Protein AF-A0A2H3BX04-F1 (afdb_monomer_lite)

InterPro domains:
  IPR000092 Polyprenyl synthetase-like [PF00348] (1-101)
  IPR008949 Isoprenoid synthase domain superfamily [G3DSA:1.10.600.10] (1-103)
  IPR008949 Isoprenoid synthase domain superfamily [SSF48576] (1-100)
  IPR039702 Farnesyl pyrophosphate synthase-like [PTHR11525] (1-102)

Radius of gyration: 17.24 Å; chains: 1; bounding box: 44×23×44 Å

Foldseek 3Di:
DVPDDDQLPPPPCNPVVVVVVVVVLVVQVVCCVVCVPPPCPVVLVVLSVVLVVLLVVLVVLVCVLQPPVDDDPVSDDPVSVVSSVCSVDVRPPPVSVVVVVVD

Secondary structure (DSSP, 8-state):
-TTS--GGGSTTTTTHHHHHHHHHHHHHHHHHHHHTTSTTHHHHHHHHHHHHHHHHHHHHHHHHHS-TT---GGG--HHHHHHHHHHHHHIIIIIHHHHHHH-

Sequence (103 aa):
RQGQLCWYRVPKVGQIAINDSFMLEAEVYQLKKHFHRESYCVDILELFLETTFQMEMKQLIDLITAPEDEVDLSKFSLKKHSLIVIYKTAYHSFYLPVTLTVY

Structure (mmCIF, N/CA/C/O backbone):
data_AF-A0A2H3BX04-F1
#
_entry.id   AF-A0A2H3BX04-F1
#
loop_
_atom_site.group_PDB
_atom_site.id
_atom_site.type_symbol
_atom_site.label_atom_id
_atom_site.label_alt_id
_atom_site.label_comp_id
_atom_site.label_asym_id
_atom_site.label_entity_id
_atom_site.label_seq_id
_atom_site.pdbx_PDB_ins_code
_atom_site.Cartn_x
_atom_site.Cartn_y
_atom_site.Cartn_z
_atom_site.occupancy
_atom_site.B_iso_or_equiv
_atom_site.auth_seq_id
_atom_site.auth_comp_id
_atom_site.auth_asym_id
_atom_site.auth_atom_id
_atom_site.pdbx_PDB_model_num
ATOM 1 N N . ARG A 1 1 ? -4.190 -10.027 -13.308 1.00 79.75 1 ARG A N 1
ATOM 2 C CA . ARG A 1 1 ? -4.045 -10.462 -11.897 1.00 79.75 1 ARG A CA 1
ATOM 3 C C . ARG A 1 1 ? -5.232 -11.365 -11.562 1.00 79.75 1 ARG A C 1
ATOM 5 O O . ARG A 1 1 ? -6.301 -11.094 -12.082 1.00 79.75 1 ARG A O 1
ATOM 12 N N . GLN A 1 2 ? -5.051 -12.445 -10.789 1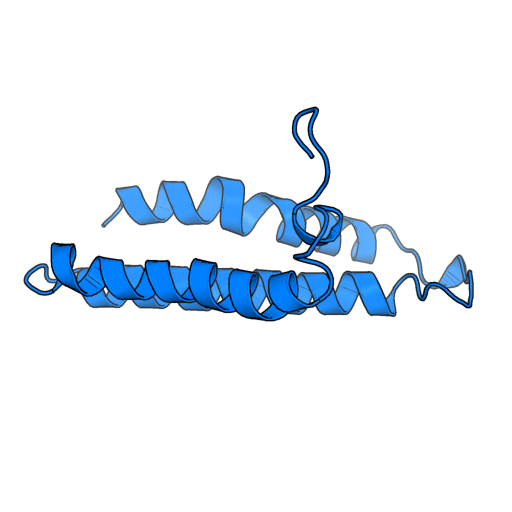.00 84.44 2 GLN A N 1
ATOM 13 C CA . GLN A 1 2 ? -6.137 -13.396 -10.451 1.00 84.44 2 GLN A CA 1
ATOM 14 C C . GLN A 1 2 ? -6.900 -13.950 -11.683 1.00 84.44 2 GLN A C 1
ATOM 16 O O . GLN A 1 2 ? -8.121 -14.016 -11.696 1.00 84.44 2 GLN A O 1
ATOM 21 N N . GLY A 1 3 ? -6.182 -14.299 -12.758 1.00 90.31 3 GLY A N 1
ATOM 22 C CA . GLY A 1 3 ? -6.787 -14.837 -13.989 1.00 90.31 3 GLY A CA 1
ATOM 23 C C . GLY A 1 3 ? -7.431 -13.806 -14.930 1.00 90.31 3 GLY A C 1
ATOM 24 O O . GLY A 1 3 ? -7.834 -14.172 -16.027 1.00 90.31 3 GLY A O 1
ATOM 25 N N . GLN A 1 4 ? -7.484 -12.524 -14.554 1.00 92.00 4 GLN A N 1
ATOM 26 C CA . GLN A 1 4 ? -8.051 -11.443 -15.373 1.00 92.00 4 GLN A CA 1
ATOM 27 C C . GLN A 1 4 ? -6.986 -10.431 -15.824 1.00 92.00 4 GLN A C 1
ATOM 29 O O . GLN A 1 4 ? -5.842 -10.450 -15.349 1.00 92.00 4 GLN A O 1
ATOM 34 N N . LEU A 1 5 ? -7.354 -9.517 -16.730 1.00 91.81 5 LEU A N 1
ATOM 35 C CA . LEU A 1 5 ? -6.521 -8.358 -17.066 1.00 91.81 5 LEU A CA 1
ATOM 36 C C . LEU A 1 5 ? -6.230 -7.534 -15.804 1.00 91.81 5 LEU A C 1
ATOM 38 O O . LEU A 1 5 ? -7.059 -7.424 -14.905 1.00 91.81 5 LEU A O 1
ATOM 42 N N . CYS A 1 6 ? -5.025 -6.972 -15.701 1.00 94.25 6 CYS A N 1
ATOM 43 C CA . CYS A 1 6 ? -4.758 -5.978 -14.660 1.00 94.25 6 CYS A CA 1
ATOM 44 C C . CYS A 1 6 ? -5.627 -4.739 -14.906 1.00 94.25 6 CYS A C 1
ATOM 46 O O . CYS A 1 6 ? -5.877 -4.412 -16.063 1.00 94.25 6 CYS A O 1
ATOM 48 N N . TRP A 1 7 ? -6.043 -4.043 -13.844 1.00 95.44 7 TRP A N 1
ATOM 49 C CA . TRP A 1 7 ? -6.995 -2.929 -13.941 1.00 95.44 7 TRP A CA 1
ATOM 50 C C . TRP A 1 7 ? -6.575 -1.863 -14.965 1.00 95.44 7 TRP A C 1
ATOM 52 O O . TRP A 1 7 ? -7.328 -1.549 -15.880 1.00 95.44 7 TRP A O 1
ATOM 62 N N . TYR A 1 8 ? -5.308 -1.444 -14.929 1.00 95.69 8 TYR A N 1
ATOM 63 C CA . TYR A 1 8 ? -4.737 -0.494 -15.893 1.00 95.69 8 TYR A CA 1
ATOM 64 C C . TYR A 1 8 ? -4.710 -0.986 -17.359 1.00 95.69 8 TYR A C 1
ATOM 66 O O . TYR A 1 8 ? -4.513 -0.193 -18.275 1.00 95.69 8 TYR A O 1
ATOM 74 N N . ARG A 1 9 ? -4.893 -2.292 -17.607 1.00 93.94 9 ARG A N 1
ATOM 75 C CA . ARG A 1 9 ? -4.954 -2.901 -18.951 1.00 93.94 9 ARG A CA 1
ATOM 76 C C . ARG A 1 9 ? -6.381 -3.055 -19.476 1.00 93.94 9 ARG A C 1
ATOM 78 O O . ARG A 1 9 ? -6.557 -3.500 -20.609 1.00 93.94 9 ARG A O 1
ATOM 85 N N . VAL A 1 10 ? -7.397 -2.746 -18.671 1.00 95.50 10 VAL A N 1
ATOM 86 C CA . VAL A 1 10 ? -8.793 -2.805 -19.111 1.00 95.50 10 VAL A CA 1
ATOM 87 C C . VAL A 1 10 ? -9.034 -1.697 -20.147 1.00 95.50 10 VAL A C 1
ATOM 89 O O . VAL A 1 10 ? -8.614 -0.555 -19.926 1.00 95.50 10 VAL A O 1
ATOM 92 N N . PRO A 1 11 ? -9.699 -1.994 -21.284 1.00 96.25 11 PRO A N 1
ATOM 93 C CA . PRO A 1 11 ? -10.038 -0.974 -22.269 1.00 96.25 11 PRO A CA 1
ATOM 94 C C . PRO A 1 11 ? -10.771 0.204 -21.618 1.00 96.25 11 PRO A C 1
ATOM 96 O O . PRO A 1 11 ? -11.701 -0.003 -20.845 1.00 96.25 11 PRO A O 1
ATOM 99 N N . LYS A 1 12 ? -10.374 1.433 -21.972 1.00 94.94 12 LYS A N 1
ATOM 100 C CA . LYS A 1 12 ? -10.878 2.713 -21.427 1.00 94.94 12 LYS A CA 1
ATOM 101 C C . LYS A 1 12 ? -10.412 3.089 -20.010 1.00 94.94 12 LYS A C 1
ATOM 103 O O . LYS A 1 12 ? -10.706 4.205 -19.603 1.00 94.94 12 LYS A O 1
ATOM 108 N N . VAL A 1 13 ? -9.675 2.233 -19.295 1.00 96.06 13 VAL A N 1
ATOM 109 C CA . VAL A 1 13 ? -9.092 2.584 -17.984 1.00 96.06 13 VAL A CA 1
ATOM 110 C C . VAL A 1 13 ? -7.714 3.221 -18.169 1.00 96.06 13 VAL A C 1
ATOM 112 O O . VAL A 1 13 ? -7.535 4.412 -17.924 1.00 96.06 13 VAL A O 1
ATOM 115 N N . GLY A 1 14 ? -6.729 2.457 -18.654 1.00 95.19 14 GLY A N 1
ATOM 116 C CA . GLY A 1 14 ? -5.372 2.968 -18.860 1.00 95.19 14 GLY A CA 1
ATOM 117 C C . GLY A 1 14 ? -4.792 3.604 -17.590 1.00 95.19 14 GLY A C 1
ATOM 118 O O . GLY A 1 14 ? -4.802 2.995 -16.522 1.00 95.19 14 GLY A O 1
ATOM 119 N N . GLN A 1 15 ? -4.318 4.847 -17.707 1.00 95.31 15 GLN A N 1
ATOM 120 C CA . GLN A 1 15 ? -3.702 5.597 -16.603 1.00 95.31 15 GLN A CA 1
ATOM 121 C C . GLN A 1 15 ? -4.701 6.157 -15.579 1.00 95.31 15 GLN A C 1
ATOM 123 O O . GLN A 1 15 ? -4.281 6.605 -14.515 1.00 95.31 15 GLN A O 1
ATOM 128 N N . ILE A 1 16 ? -6.015 6.078 -15.837 1.00 96.25 16 ILE A N 1
ATOM 129 C CA . ILE A 1 16 ? -7.041 6.406 -14.827 1.00 96.25 16 ILE A CA 1
ATOM 130 C C . ILE A 1 16 ? -6.864 5.516 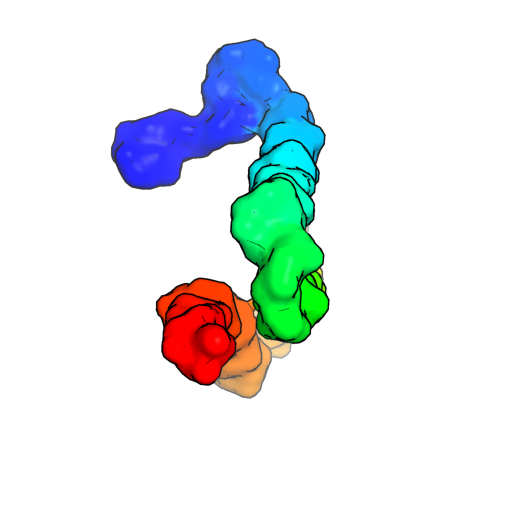-13.586 1.00 96.25 16 ILE A C 1
ATOM 132 O O . ILE A 1 16 ? -7.087 5.971 -12.467 1.00 96.25 16 ILE A O 1
ATOM 136 N N . ALA A 1 17 ? -6.318 4.308 -13.770 1.00 96.19 17 ALA A N 1
ATOM 137 C CA . ALA A 1 17 ? -5.985 3.383 -12.694 1.00 96.19 17 ALA A CA 1
ATOM 138 C C . ALA A 1 17 ? -5.075 3.975 -11.597 1.00 96.19 17 ALA A C 1
ATOM 140 O O . ALA A 1 17 ? -5.107 3.470 -10.479 1.00 96.19 17 ALA A O 1
ATOM 141 N N . ILE A 1 18 ? -4.284 5.021 -11.886 1.00 94.88 18 ILE A N 1
ATOM 142 C CA . ILE A 1 18 ? -3.478 5.726 -10.872 1.00 94.88 18 ILE A CA 1
ATOM 143 C C . ILE A 1 18 ? -4.386 6.493 -9.902 1.00 94.88 18 ILE A C 1
ATOM 145 O O . ILE A 1 18 ? -4.208 6.432 -8.688 1.00 94.88 18 ILE A O 1
ATOM 149 N N . ASN A 1 19 ? -5.392 7.202 -10.418 1.00 96.06 19 ASN A N 1
ATOM 150 C CA . ASN A 1 19 ? -6.366 7.862 -9.554 1.00 96.06 19 ASN A CA 1
ATOM 151 C C . ASN A 1 19 ? -7.197 6.827 -8.784 1.00 96.06 19 ASN A C 1
ATOM 153 O O . ASN A 1 19 ? -7.437 6.993 -7.591 1.00 96.06 19 ASN A O 1
ATOM 157 N N . ASP A 1 20 ? -7.581 5.734 -9.445 1.00 96.06 20 ASP A N 1
ATOM 158 C CA . ASP A 1 20 ? -8.350 4.665 -8.808 1.00 96.06 20 ASP A CA 1
ATOM 159 C C . ASP A 1 20 ? -7.586 4.028 -7.634 1.00 96.06 20 ASP A C 1
ATOM 161 O O . ASP A 1 20 ? -8.205 3.682 -6.630 1.00 96.06 20 ASP A O 1
ATOM 165 N N . SER A 1 21 ? -6.248 3.925 -7.692 1.00 93.88 21 SER A N 1
ATOM 166 C CA . SER A 1 21 ? -5.471 3.450 -6.537 1.00 93.88 21 SER A CA 1
ATOM 167 C C . SER A 1 21 ? -5.543 4.395 -5.338 1.00 93.88 21 SER A C 1
ATOM 169 O O . SER A 1 21 ? -5.677 3.915 -4.215 1.00 93.88 21 SER A O 1
ATOM 171 N N . PHE A 1 22 ? -5.543 5.714 -5.556 1.00 93.75 22 PHE A N 1
ATOM 172 C CA . PHE A 1 22 ? -5.743 6.674 -4.464 1.00 93.75 22 PHE A CA 1
ATOM 173 C C . PHE A 1 22 ? -7.166 6.616 -3.908 1.00 93.75 22 PHE A C 1
ATOM 175 O O . PHE A 1 22 ? -7.366 6.788 -2.710 1.00 93.75 22 PHE A O 1
ATOM 182 N N . MET A 1 23 ? -8.166 6.340 -4.752 1.00 95.19 23 MET A N 1
ATOM 183 C CA . MET A 1 23 ? -9.534 6.126 -4.277 1.00 95.19 23 MET A CA 1
ATOM 184 C C . MET A 1 23 ? -9.637 4.888 -3.379 1.00 95.19 23 MET A C 1
ATOM 186 O O . MET A 1 23 ? -10.272 4.969 -2.331 1.00 95.19 23 MET A O 1
ATOM 190 N N . LEU A 1 24 ? -8.976 3.782 -3.741 1.00 93.50 24 LEU A N 1
ATOM 191 C CA . LEU A 1 24 ? -8.923 2.571 -2.912 1.00 93.50 24 LEU A CA 1
ATOM 192 C C . LEU A 1 24 ? -8.240 2.824 -1.563 1.00 93.50 24 LEU A C 1
ATOM 194 O O . LEU A 1 24 ? -8.702 2.335 -0.537 1.00 93.50 24 LEU A O 1
ATOM 198 N N . GLU A 1 25 ? -7.165 3.612 -1.541 1.00 91.69 25 GLU A N 1
ATOM 199 C CA . GLU A 1 25 ? -6.555 4.044 -0.281 1.00 91.69 25 GLU A CA 1
ATOM 200 C C . GLU A 1 25 ? -7.522 4.926 0.525 1.00 91.69 25 GLU A C 1
ATOM 202 O O . GLU A 1 25 ? -7.690 4.745 1.731 1.00 91.69 25 GLU A O 1
ATOM 207 N N . ALA A 1 26 ? -8.227 5.844 -0.141 1.00 91.75 26 ALA A N 1
ATOM 208 C CA . ALA A 1 26 ? -9.148 6.758 0.517 1.00 91.75 26 ALA A CA 1
ATOM 209 C C . ALA A 1 26 ? -10.356 6.059 1.170 1.00 91.75 26 ALA A C 1
ATOM 211 O O . ALA A 1 26 ? -10.928 6.581 2.135 1.00 91.75 26 ALA A O 1
ATOM 212 N N . GLU A 1 27 ? -10.740 4.876 0.682 1.00 90.62 27 GLU A N 1
ATOM 213 C CA . GLU A 1 27 ? -11.767 4.035 1.304 1.00 90.62 27 GLU A CA 1
ATOM 214 C C . GLU A 1 27 ? -11.384 3.596 2.721 1.00 90.62 27 GLU A C 1
ATOM 216 O O . GLU A 1 27 ? -12.261 3.482 3.578 1.00 90.62 27 GLU A O 1
ATOM 221 N N . VAL A 1 28 ? -10.091 3.463 3.031 1.00 88.25 28 VAL A N 1
ATOM 222 C CA . VAL A 1 28 ? -9.625 3.166 4.394 1.00 88.25 28 VAL A CA 1
ATOM 223 C C . VAL A 1 28 ? -10.053 4.268 5.366 1.00 88.25 28 VAL A C 1
ATOM 225 O O . VAL A 1 28 ? -10.538 3.984 6.459 1.00 88.25 28 VAL A O 1
ATOM 228 N N . TYR A 1 29 ? -10.007 5.541 4.959 1.00 86.44 29 TYR A N 1
ATOM 229 C CA . TYR A 1 29 ? -10.482 6.645 5.803 1.00 86.44 29 TYR A CA 1
ATOM 230 C C . TYR A 1 29 ? -12.004 6.633 6.002 1.00 86.44 29 TYR A C 1
ATOM 232 O O . TYR A 1 29 ? -12.508 7.248 6.946 1.00 86.44 29 TYR A O 1
ATOM 240 N N . GLN A 1 30 ? -12.760 5.918 5.161 1.00 89.12 30 GLN A N 1
ATOM 241 C CA . GLN A 1 30 ? -14.197 5.730 5.367 1.00 89.12 30 GLN A CA 1
ATOM 242 C C . GLN A 1 30 ? -14.495 4.817 6.561 1.00 89.12 30 GLN A C 1
ATOM 244 O O . GLN A 1 30 ? -15.592 4.917 7.111 1.00 89.12 30 GLN A O 1
ATOM 249 N N . LEU A 1 31 ? -13.525 4.026 7.047 1.00 83.69 31 LEU A N 1
ATOM 250 C CA . LEU A 1 31 ? -13.654 3.253 8.290 1.00 83.69 31 LEU A CA 1
ATOM 251 C C . LEU A 1 31 ? -14.017 4.140 9.486 1.00 83.69 31 LEU A C 1
ATOM 253 O O . LEU A 1 31 ? -14.750 3.703 10.373 1.00 83.69 31 LEU A O 1
ATOM 257 N N . LYS A 1 32 ? -13.634 5.426 9.465 1.00 86.50 32 LYS A N 1
ATOM 258 C CA . LYS A 1 32 ? -14.071 6.415 10.464 1.00 86.50 32 LYS A CA 1
ATOM 259 C C . LYS A 1 32 ? -15.585 6.442 10.619 1.00 86.50 32 LYS A C 1
ATOM 261 O O . LYS A 1 32 ? -16.079 6.558 11.729 1.00 86.50 32 LYS A O 1
ATOM 266 N N . LYS A 1 33 ? -16.355 6.292 9.539 1.00 89.44 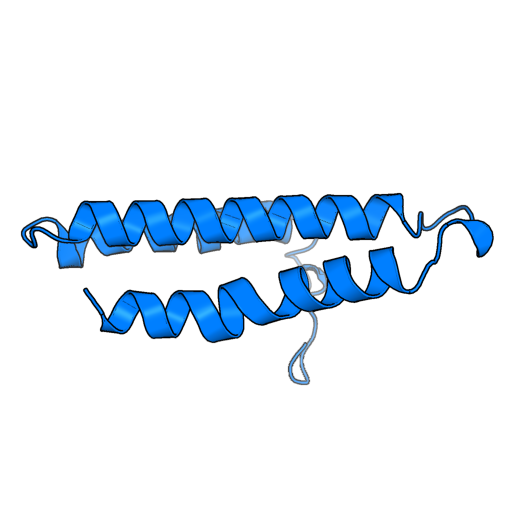33 LYS A N 1
ATOM 267 C CA . LYS A 1 33 ? -17.824 6.285 9.627 1.00 89.44 33 LYS A CA 1
ATOM 268 C C . LYS A 1 33 ? -18.338 5.174 10.543 1.00 89.44 33 LYS A C 1
ATOM 270 O O . LYS A 1 33 ? -19.314 5.396 11.254 1.00 89.44 33 LYS A O 1
ATOM 275 N N . HIS A 1 34 ? -17.656 4.033 10.570 1.00 88.25 34 HIS A N 1
ATOM 276 C CA . HIS A 1 34 ? -18.027 2.876 11.379 1.00 88.25 34 HIS A CA 1
ATOM 277 C C . HIS A 1 34 ? -17.469 2.954 12.801 1.00 88.25 34 HIS A C 1
ATOM 279 O O . HIS A 1 34 ? -18.196 2.661 13.742 1.00 88.25 34 HIS A O 1
ATOM 285 N N . PHE A 1 35 ? -16.228 3.419 12.961 1.00 89.00 35 PHE A N 1
ATOM 286 C CA . PHE A 1 35 ? -15.518 3.355 14.240 1.00 89.00 35 PHE A CA 1
ATOM 287 C C . PHE A 1 35 ? -15.384 4.701 14.966 1.00 89.00 35 PHE A C 1
ATOM 289 O O . PHE A 1 35 ? -14.865 4.717 16.066 1.00 89.00 35 PHE A O 1
ATOM 296 N N . HIS A 1 36 ? -15.884 5.831 14.440 1.00 86.81 36 HIS A N 1
ATOM 297 C CA . HIS A 1 36 ? -15.661 7.175 15.026 1.00 86.81 36 HIS A CA 1
ATOM 298 C C . HIS A 1 36 ? -16.053 7.349 16.502 1.00 86.81 36 HIS A C 1
ATOM 300 O O . HIS A 1 36 ? -15.654 8.340 17.110 1.00 86.81 36 HIS A O 1
ATOM 306 N N . ARG A 1 37 ? -16.887 6.463 17.055 1.00 91.12 37 ARG A N 1
ATOM 307 C CA . ARG A 1 37 ? -17.305 6.497 18.467 1.00 91.12 37 ARG A CA 1
ATOM 308 C C . ARG A 1 37 ? -16.458 5.604 19.366 1.00 91.12 37 ARG A C 1
ATOM 310 O O . ARG A 1 37 ? -16.534 5.741 20.581 1.00 91.12 37 ARG A O 1
ATOM 317 N N . GLU A 1 38 ? -15.687 4.709 18.771 1.00 92.88 38 GLU A N 1
ATOM 318 C CA . GLU A 1 38 ? -14.821 3.776 19.468 1.00 92.88 38 GLU A CA 1
ATOM 319 C C . GLU A 1 38 ? -13.517 4.473 19.852 1.00 92.88 38 GLU A C 1
ATOM 321 O O . GLU A 1 38 ? -12.944 5.235 19.065 1.00 92.88 38 GLU A O 1
ATOM 326 N N . SER A 1 39 ? -13.026 4.201 21.061 1.00 92.06 39 SER A N 1
ATOM 327 C CA . SER A 1 39 ? -11.798 4.820 21.573 1.00 92.06 39 SER A CA 1
ATOM 328 C C . SER A 1 39 ? -10.567 4.481 20.730 1.00 92.06 39 SER A C 1
ATOM 330 O O . SER A 1 39 ? -9.667 5.306 20.631 1.00 92.06 39 SER A O 1
ATOM 332 N N . TYR A 1 40 ? -10.562 3.311 20.082 1.00 90.62 40 TYR A N 1
ATOM 333 C CA . TYR A 1 40 ? -9.460 2.810 19.256 1.00 90.62 40 TYR A CA 1
ATOM 334 C C . TYR A 1 40 ? -9.500 3.289 17.792 1.00 90.62 40 TYR A C 1
ATOM 336 O O . TYR A 1 40 ? -8.668 2.896 16.975 1.00 90.62 40 TYR A O 1
ATOM 344 N N . CYS A 1 41 ? -10.467 4.130 17.401 1.00 90.19 41 CYS A N 1
ATOM 345 C CA . CYS A 1 41 ? -10.595 4.570 16.006 1.00 90.19 41 CYS A CA 1
ATOM 346 C C . CYS A 1 41 ? -9.350 5.301 15.492 1.00 90.19 41 CYS A C 1
ATOM 348 O O . CYS A 1 41 ? -9.034 5.206 14.308 1.00 90.19 41 CYS A O 1
ATOM 350 N N . VAL A 1 42 ? -8.685 6.071 16.357 1.00 91.25 42 VAL A N 1
ATOM 351 C CA . VAL A 1 42 ? -7.451 6.782 16.001 1.00 91.25 42 VAL A CA 1
ATOM 352 C C . VAL A 1 42 ? -6.318 5.782 15.800 1.00 91.25 42 VAL A C 1
ATOM 354 O O . VAL A 1 42 ? -5.669 5.835 14.761 1.00 91.25 42 VAL A O 1
ATOM 357 N N . ASP A 1 43 ? -6.170 4.820 16.712 1.00 91.62 43 ASP A N 1
ATOM 358 C CA . ASP A 1 43 ? -5.129 3.792 16.645 1.00 91.62 43 ASP A CA 1
ATOM 359 C C . ASP A 1 43 ? -5.226 2.964 15.353 1.00 91.62 43 ASP A C 1
ATOM 361 O O . ASP A 1 43 ? -4.228 2.727 14.675 1.00 91.62 43 ASP A O 1
ATOM 365 N N . ILE A 1 44 ? -6.448 2.593 14.946 1.00 90.50 44 ILE A N 1
ATOM 366 C CA . ILE A 1 44 ? -6.682 1.893 13.675 1.00 90.50 44 ILE A CA 1
ATOM 367 C C . ILE A 1 44 ? -6.217 2.741 12.484 1.00 90.50 44 ILE A C 1
ATOM 369 O O . ILE A 1 44 ? -5.562 2.226 11.579 1.00 90.50 44 ILE A O 1
ATOM 373 N N . LEU A 1 45 ? -6.548 4.035 12.453 1.00 91.44 45 LEU A N 1
ATOM 374 C CA . LEU A 1 45 ? -6.150 4.913 11.347 1.00 91.44 45 LEU A CA 1
ATOM 375 C C . LEU A 1 45 ? -4.638 5.110 11.287 1.00 91.44 45 LEU A C 1
ATOM 377 O O . LEU A 1 45 ? -4.073 5.084 10.196 1.00 91.44 45 LEU A O 1
ATOM 381 N N . GLU A 1 46 ? -3.997 5.304 12.437 1.00 91.94 46 GLU A N 1
ATOM 382 C CA . GLU A 1 46 ? -2.543 5.422 12.532 1.00 91.94 46 GLU A CA 1
ATOM 383 C C .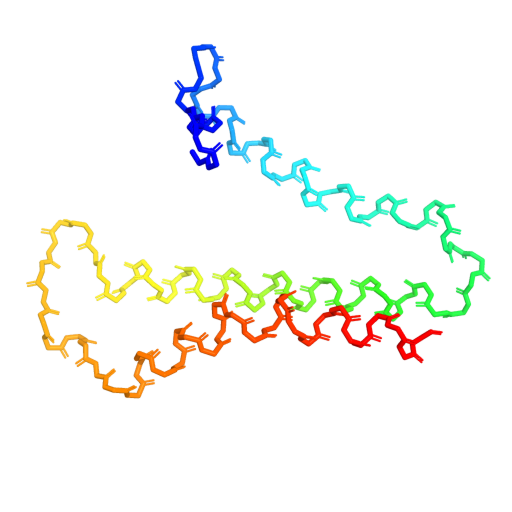 GLU A 1 46 ? -1.860 4.148 12.034 1.00 91.94 46 GLU A C 1
ATOM 385 O O . GLU A 1 46 ? -0.940 4.229 11.221 1.00 91.94 46 GLU A O 1
ATOM 390 N N . LEU A 1 47 ? -2.377 2.975 12.411 1.00 92.12 47 LEU A N 1
ATOM 391 C CA . LEU A 1 47 ? -1.864 1.687 11.950 1.00 92.12 47 LEU A CA 1
ATOM 392 C C . LEU A 1 47 ? -1.960 1.528 10.423 1.00 92.12 47 LEU A C 1
ATOM 394 O O . LEU A 1 47 ? -1.013 1.056 9.783 1.00 92.12 47 LEU A O 1
ATOM 398 N N . PHE A 1 48 ? -3.082 1.929 9.816 1.00 92.00 48 PHE A N 1
ATOM 399 C CA . PHE A 1 48 ? -3.222 1.920 8.358 1.00 92.00 48 PHE A CA 1
ATOM 400 C C . PHE A 1 48 ? -2.257 2.903 7.684 1.00 92.00 48 PHE A C 1
ATOM 402 O O . PHE A 1 48 ? -1.600 2.527 6.716 1.00 92.00 48 PHE A O 1
ATOM 409 N N . LEU A 1 49 ? -2.130 4.127 8.205 1.00 92.25 49 LEU A N 1
ATOM 410 C CA . LEU A 1 49 ? -1.211 5.140 7.677 1.00 92.25 49 LEU A CA 1
ATOM 411 C C . LEU A 1 49 ? 0.251 4.680 7.743 1.00 92.25 49 LEU A C 1
ATOM 413 O O . LEU A 1 49 ? 0.976 4.792 6.753 1.00 92.25 49 LEU A O 1
ATOM 417 N N . GLU A 1 50 ? 0.680 4.128 8.879 1.00 91.56 50 GLU A N 1
ATOM 418 C CA . GLU A 1 50 ? 2.034 3.600 9.053 1.00 91.56 50 GLU A CA 1
ATOM 419 C C . GLU A 1 50 ? 2.304 2.451 8.075 1.00 91.56 50 GLU A C 1
ATOM 421 O O . GLU A 1 50 ? 3.335 2.434 7.395 1.00 91.56 50 GLU A O 1
ATOM 426 N N . THR A 1 51 ? 1.356 1.518 7.951 1.00 90.44 51 THR A N 1
ATOM 427 C CA . THR A 1 51 ? 1.490 0.377 7.038 1.00 90.44 51 THR A CA 1
ATOM 428 C C . THR A 1 51 ? 1.580 0.837 5.581 1.00 90.44 51 THR A C 1
ATOM 430 O O . THR A 1 51 ? 2.435 0.350 4.839 1.00 90.44 51 THR A O 1
ATOM 433 N N . THR A 1 52 ? 0.750 1.799 5.161 1.00 91.25 52 THR A N 1
ATOM 434 C CA . THR A 1 52 ? 0.812 2.380 3.811 1.00 91.25 52 THR A CA 1
ATOM 435 C C . THR A 1 52 ? 2.163 3.047 3.562 1.00 91.25 52 THR A C 1
ATOM 437 O O . THR A 1 52 ? 2.803 2.775 2.547 1.00 91.25 52 THR A O 1
ATOM 440 N N . PHE A 1 53 ? 2.662 3.842 4.511 1.00 90.81 53 PHE A N 1
ATOM 441 C CA . PHE A 1 53 ? 3.966 4.493 4.385 1.00 90.81 53 PHE A CA 1
ATOM 442 C C . PHE A 1 53 ? 5.113 3.484 4.217 1.00 90.81 53 PHE A C 1
ATOM 444 O O . PHE A 1 53 ? 5.967 3.640 3.341 1.00 90.81 53 PHE A O 1
ATOM 451 N N . GLN A 1 54 ? 5.121 2.411 5.011 1.00 88.94 54 GLN A N 1
ATOM 452 C CA . GLN A 1 54 ? 6.118 1.341 4.898 1.00 88.94 54 GLN A CA 1
ATOM 453 C C . GLN A 1 54 ? 6.055 0.631 3.534 1.00 88.94 54 GLN A C 1
ATOM 455 O O . GLN A 1 54 ? 7.098 0.298 2.959 1.00 88.94 54 GLN A O 1
ATOM 460 N N . MET A 1 55 ? 4.852 0.425 2.991 1.00 87.00 55 MET A N 1
ATOM 461 C CA . MET A 1 55 ? 4.647 -0.182 1.672 1.00 87.00 55 MET A CA 1
ATOM 462 C C . MET A 1 55 ? 5.158 0.710 0.534 1.00 87.00 55 MET A C 1
ATOM 464 O O . MET A 1 55 ? 5.852 0.209 -0.356 1.00 87.00 55 MET A O 1
ATOM 468 N N . GLU A 1 56 ? 4.891 2.016 0.588 1.00 89.88 56 GLU A N 1
ATOM 469 C CA . GLU A 1 56 ? 5.384 2.991 -0.395 1.00 89.88 56 GLU A CA 1
ATOM 470 C C . GLU A 1 56 ? 6.913 3.113 -0.358 1.00 89.88 56 GLU A C 1
ATOM 472 O O . GLU A 1 56 ? 7.580 3.049 -1.394 1.00 89.88 56 GLU A O 1
ATOM 477 N N . MET A 1 57 ? 7.505 3.169 0.840 1.00 88.56 57 MET A N 1
ATOM 478 C CA . MET A 1 57 ? 8.962 3.143 1.011 1.00 88.56 57 MET A CA 1
ATOM 479 C C . MET A 1 57 ? 9.588 1.893 0.386 1.00 88.56 57 MET A C 1
ATOM 481 O O .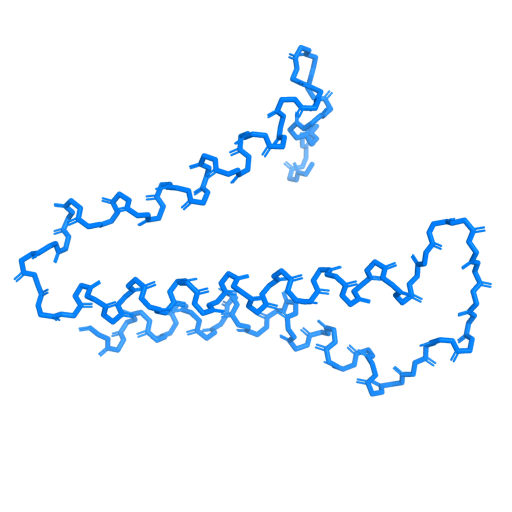 MET A 1 57 ? 10.603 1.973 -0.309 1.00 88.56 57 MET A O 1
ATOM 485 N N . LYS A 1 58 ? 8.972 0.724 0.582 1.00 87.44 58 LYS A N 1
ATOM 486 C CA . LYS A 1 58 ? 9.410 -0.522 -0.055 1.00 87.44 58 LYS A CA 1
ATOM 487 C C . LYS A 1 58 ? 9.265 -0.472 -1.573 1.00 87.44 58 LYS A C 1
ATOM 489 O O . LYS A 1 58 ? 10.144 -0.965 -2.276 1.00 87.44 58 LYS A O 1
ATOM 494 N N . GLN A 1 59 ? 8.177 0.094 -2.088 1.00 87.38 59 GLN A N 1
ATOM 495 C CA . GLN A 1 59 ? 7.965 0.211 -3.527 1.00 87.38 59 GLN A CA 1
ATOM 496 C C . GLN A 1 59 ? 9.037 1.094 -4.171 1.00 87.38 59 GLN A C 1
ATOM 498 O O . GLN A 1 59 ? 9.594 0.720 -5.201 1.00 87.38 59 GLN A O 1
ATOM 503 N N . LEU A 1 60 ? 9.397 2.200 -3.520 1.00 88.44 60 LEU A N 1
ATOM 504 C CA . LEU A 1 60 ? 10.510 3.047 -3.934 1.00 88.44 60 LEU A CA 1
ATOM 505 C C . LEU A 1 60 ? 11.837 2.274 -3.949 1.00 88.44 60 LEU A C 1
ATOM 507 O O . LEU A 1 60 ? 12.560 2.331 -4.942 1.00 88.44 60 LEU A O 1
ATOM 511 N N . ILE A 1 61 ? 12.141 1.519 -2.886 1.00 85.38 61 ILE A N 1
ATOM 512 C CA . ILE A 1 61 ? 13.361 0.697 -2.796 1.00 85.38 61 ILE A CA 1
ATOM 513 C C . ILE A 1 61 ? 13.429 -0.347 -3.924 1.00 85.38 61 ILE A C 1
ATOM 515 O O . ILE A 1 61 ? 14.500 -0.537 -4.506 1.00 85.38 61 ILE A O 1
ATOM 519 N N . ASP A 1 62 ? 12.316 -1.008 -4.255 1.00 85.12 62 ASP A N 1
ATOM 520 C CA . ASP A 1 62 ? 12.249 -1.963 -5.371 1.00 85.12 62 ASP A CA 1
ATOM 521 C C . ASP A 1 62 ? 12.603 -1.279 -6.701 1.00 85.12 62 ASP A C 1
ATOM 523 O O . ASP A 1 62 ? 13.457 -1.776 -7.437 1.00 85.12 62 ASP A O 1
ATOM 527 N N . LEU A 1 63 ? 12.001 -0.115 -6.976 1.00 86.00 63 LEU A N 1
ATOM 528 C CA . LEU A 1 63 ? 12.195 0.624 -8.228 1.00 86.00 63 LEU A CA 1
ATOM 529 C C . LEU A 1 63 ? 13.636 1.122 -8.403 1.00 86.00 63 LEU A C 1
ATOM 531 O O . LEU A 1 63 ? 14.190 1.023 -9.495 1.00 86.00 63 LEU A O 1
ATOM 535 N N . ILE A 1 64 ? 14.280 1.613 -7.337 1.00 85.12 64 ILE A N 1
ATOM 536 C CA . ILE A 1 64 ? 15.680 2.072 -7.415 1.00 85.12 64 ILE A CA 1
ATOM 537 C C . ILE A 1 64 ? 16.690 0.916 -7.479 1.00 85.12 64 ILE A C 1
ATOM 539 O O . ILE A 1 64 ? 17.816 1.108 -7.941 1.00 85.12 64 ILE A O 1
ATOM 543 N N . THR A 1 65 ? 16.334 -0.273 -6.976 1.00 82.88 65 THR A N 1
ATOM 544 C CA . THR A 1 65 ? 17.253 -1.426 -6.927 1.00 82.88 65 THR A CA 1
ATOM 545 C C . THR A 1 65 ? 17.389 -2.090 -8.294 1.00 82.88 65 THR A C 1
ATOM 547 O O . THR A 1 65 ? 18.468 -2.584 -8.620 1.00 82.88 65 THR A O 1
ATOM 550 N N . ALA A 1 66 ? 16.324 -2.077 -9.095 1.00 81.38 66 ALA A N 1
ATOM 551 C CA . ALA A 1 66 ? 16.288 -2.661 -10.429 1.00 81.38 66 ALA A CA 1
ATOM 552 C C . ALA A 1 66 ? 15.616 -1.687 -11.415 1.00 81.38 66 ALA A C 1
ATOM 554 O O . ALA A 1 66 ? 14.452 -1.894 -11.766 1.00 81.38 66 ALA A O 1
ATOM 555 N N . PRO A 1 67 ? 16.312 -0.612 -11.835 1.00 79.19 67 PRO A N 1
ATOM 556 C CA . PRO A 1 67 ? 15.771 0.305 -12.831 1.00 79.19 67 PRO A CA 1
ATOM 557 C C . PRO A 1 67 ? 15.539 -0.435 -14.157 1.00 79.19 67 PRO A C 1
ATOM 559 O O . PRO A 1 67 ? 16.353 -1.266 -14.556 1.00 79.19 67 PRO A O 1
ATOM 562 N N . GLU A 1 68 ? 14.428 -0.139 -14.836 1.00 75.50 68 GLU A N 1
ATOM 563 C CA . GLU A 1 68 ? 13.994 -0.887 -16.030 1.00 75.50 68 GLU A CA 1
ATOM 564 C C . GLU A 1 68 ? 14.988 -0.786 -17.202 1.00 75.50 68 GLU A C 1
ATOM 566 O O . GLU A 1 68 ? 15.106 -1.725 -17.988 1.00 75.50 68 GLU A O 1
ATOM 571 N N . ASP A 1 69 ? 15.746 0.313 -17.272 1.00 78.00 69 ASP A N 1
ATOM 572 C CA . ASP A 1 69 ? 16.654 0.627 -18.381 1.00 78.00 69 ASP A CA 1
ATOM 573 C C . ASP A 1 69 ? 18.111 0.165 -18.161 1.00 78.00 69 ASP A C 1
ATOM 575 O O . ASP A 1 69 ? 18.900 0.148 -19.106 1.00 78.00 69 ASP A O 1
ATOM 579 N N . GLU A 1 70 ? 18.500 -0.214 -16.934 1.00 79.06 70 GLU A N 1
ATOM 580 C CA . GLU A 1 70 ? 19.892 -0.550 -16.591 1.00 79.06 70 GLU A CA 1
ATOM 581 C C . GLU A 1 70 ? 19.979 -1.738 -15.615 1.00 79.06 70 GLU A C 1
ATOM 583 O O . GLU A 1 70 ? 19.716 -1.625 -14.415 1.00 79.06 70 GLU A O 1
ATOM 588 N N . VAL A 1 71 ? 20.426 -2.895 -16.115 1.00 79.69 71 VAL A N 1
ATOM 589 C CA . VAL A 1 71 ? 20.626 -4.091 -15.284 1.00 79.69 71 VAL A CA 1
ATOM 590 C C . VAL A 1 71 ? 22.015 -4.064 -14.649 1.00 79.69 71 VAL A C 1
ATOM 592 O O . VAL A 1 71 ? 23.008 -4.416 -15.280 1.00 79.69 71 VAL A O 1
ATOM 595 N N . ASP A 1 72 ? 22.070 -3.710 -13.366 1.00 80.94 72 ASP A N 1
ATOM 596 C CA . ASP A 1 72 ? 23.287 -3.781 -12.556 1.00 80.94 72 ASP A CA 1
ATOM 597 C C . ASP A 1 72 ? 23.122 -4.787 -11.408 1.00 80.94 72 ASP A C 1
ATOM 599 O O . ASP A 1 72 ? 22.513 -4.510 -10.371 1.00 80.94 72 ASP A O 1
ATOM 603 N N . LEU A 1 73 ? 23.701 -5.976 -11.590 1.00 82.38 73 LEU A N 1
ATOM 604 C CA . LEU A 1 73 ? 23.642 -7.057 -10.606 1.00 82.38 73 LEU A CA 1
ATOM 605 C C . LEU A 1 73 ? 24.413 -6.741 -9.313 1.00 82.38 73 LEU A C 1
ATOM 607 O O . LEU A 1 73 ? 24.132 -7.347 -8.278 1.00 82.38 73 LEU A O 1
ATOM 611 N N . SER A 1 74 ? 25.332 -5.769 -9.328 1.00 82.50 74 SER A N 1
ATOM 612 C CA . SER A 1 74 ? 26.059 -5.343 -8.125 1.00 82.50 74 SER A CA 1
ATOM 613 C C . SER A 1 74 ? 25.149 -4.637 -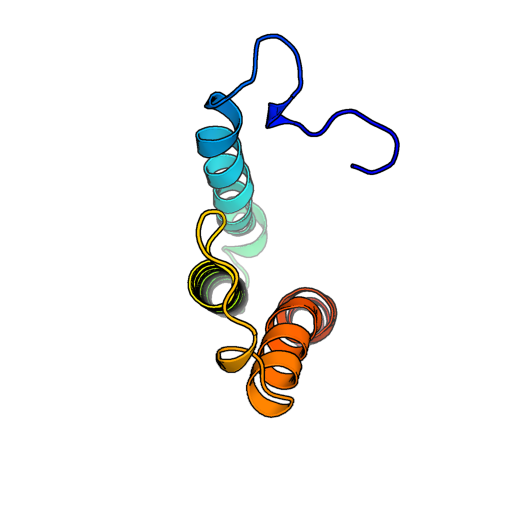7.111 1.00 82.50 74 SER A C 1
ATOM 615 O O . SER A 1 74 ? 25.435 -4.616 -5.910 1.00 82.50 74 SER A O 1
ATOM 617 N N . LYS A 1 75 ? 23.994 -4.122 -7.564 1.00 77.56 75 LYS A N 1
ATOM 618 C CA . LYS A 1 75 ? 22.976 -3.514 -6.698 1.00 77.56 75 LYS A CA 1
ATOM 619 C C . LYS A 1 75 ? 22.259 -4.554 -5.833 1.00 77.56 75 LYS A C 1
ATOM 621 O O . LYS A 1 75 ? 21.666 -4.156 -4.826 1.00 77.56 75 LYS A O 1
ATOM 626 N N . PHE A 1 76 ? 22.344 -5.849 -6.147 1.00 83.25 76 PHE A N 1
ATOM 627 C CA . PHE A 1 76 ? 21.684 -6.920 -5.402 1.00 83.25 76 PHE A CA 1
ATOM 628 C C . PHE A 1 76 ? 22.563 -7.441 -4.264 1.00 83.25 76 PHE A C 1
ATOM 630 O O . PHE A 1 76 ? 23.739 -7.750 -4.427 1.00 83.25 76 PHE A O 1
ATOM 637 N N . SER A 1 77 ? 21.972 -7.582 -3.081 1.00 86.06 77 SER A N 1
ATOM 638 C CA . SER A 1 77 ? 22.615 -8.236 -1.944 1.00 86.06 77 SER A CA 1
ATOM 639 C C . SER A 1 77 ? 21.583 -8.997 -1.128 1.00 86.06 77 SER A C 1
ATOM 641 O O . SER A 1 77 ? 20.407 -8.625 -1.104 1.00 86.06 77 SER A O 1
ATOM 643 N N . LEU A 1 78 ? 22.023 -10.033 -0.407 1.00 87.06 78 LEU A N 1
ATOM 644 C CA . LEU A 1 78 ? 21.145 -10.784 0.496 1.00 87.06 78 LEU A CA 1
ATOM 645 C C . LEU A 1 78 ? 20.471 -9.865 1.522 1.00 87.06 78 LEU A C 1
ATOM 647 O O . LEU A 1 78 ? 19.291 -10.026 1.806 1.00 87.06 78 LEU A O 1
ATOM 651 N N . LYS A 1 79 ? 21.184 -8.846 2.017 1.00 85.06 79 LYS A N 1
ATOM 652 C CA . LYS A 1 79 ? 20.630 -7.861 2.955 1.00 85.06 79 LYS A CA 1
ATOM 653 C C . LYS A 1 79 ? 19.487 -7.050 2.333 1.00 85.06 79 LYS A C 1
ATOM 655 O O . LYS A 1 79 ? 18.448 -6.896 2.967 1.00 85.06 79 LYS A O 1
ATOM 660 N N . LYS A 1 80 ? 19.660 -6.552 1.102 1.00 81.94 80 LYS A N 1
ATOM 661 C CA . LYS A 1 80 ? 18.610 -5.809 0.383 1.00 81.94 80 LYS A CA 1
ATOM 662 C C . LYS A 1 80 ? 17.418 -6.702 0.056 1.00 81.94 80 LYS A C 1
ATOM 664 O O . LYS A 1 80 ? 16.287 -6.301 0.289 1.00 81.94 80 LYS A O 1
ATOM 669 N N . HIS A 1 81 ? 17.674 -7.926 -0.400 1.00 84.12 81 HIS A N 1
ATOM 670 C CA . HIS A 1 81 ? 16.626 -8.911 -0.650 1.00 84.12 81 HIS A CA 1
ATOM 671 C C . HIS A 1 81 ? 15.811 -9.209 0.617 1.00 84.12 81 HIS A C 1
ATOM 673 O O . HIS A 1 81 ? 14.587 -9.145 0.578 1.00 84.12 81 HIS A O 1
ATOM 679 N N . SER A 1 82 ? 16.464 -9.471 1.755 1.00 85.00 82 SER A N 1
ATOM 680 C CA . SER A 1 82 ? 15.767 -9.713 3.025 1.00 85.00 82 SER A CA 1
ATOM 681 C C . SER A 1 82 ? 14.907 -8.524 3.450 1.00 85.00 82 SER A C 1
ATOM 683 O O . SER A 1 82 ? 13.769 -8.726 3.861 1.00 85.00 82 SER A O 1
ATOM 685 N N . LEU A 1 83 ? 15.409 -7.292 3.305 1.00 82.44 83 LEU A N 1
ATOM 686 C CA . LEU A 1 83 ? 14.617 -6.087 3.570 1.00 82.44 83 LEU A CA 1
ATOM 687 C C . LEU A 1 83 ? 13.390 -6.024 2.654 1.00 82.44 83 LEU A C 1
ATOM 689 O O . LEU A 1 83 ? 12.273 -5.908 3.148 1.00 82.44 83 LEU A O 1
ATOM 693 N N . ILE A 1 84 ? 13.577 -6.183 1.343 1.00 81.75 84 ILE A N 1
ATOM 694 C CA . ILE A 1 84 ? 12.478 -6.180 0.370 1.00 81.75 84 ILE A CA 1
ATOM 695 C C . ILE A 1 84 ? 11.426 -7.231 0.735 1.00 81.75 84 ILE A C 1
ATOM 697 O O . ILE A 1 84 ? 10.242 -6.917 0.756 1.00 81.75 84 ILE A O 1
ATOM 701 N N . VAL A 1 85 ? 11.829 -8.461 1.064 1.00 82.06 85 VAL A N 1
ATOM 702 C CA . VAL A 1 85 ? 10.897 -9.547 1.408 1.00 82.06 85 VAL A CA 1
ATOM 703 C C . VAL A 1 85 ? 10.112 -9.249 2.685 1.00 82.06 85 VAL A C 1
ATOM 705 O O . VAL A 1 85 ? 8.890 -9.432 2.690 1.00 82.06 85 VAL A O 1
ATOM 708 N N . ILE A 1 86 ? 10.786 -8.768 3.737 1.00 81.25 86 ILE A N 1
ATOM 709 C CA . ILE A 1 86 ? 10.149 -8.398 5.009 1.00 81.25 86 ILE A CA 1
ATOM 710 C C . ILE A 1 86 ? 9.119 -7.300 4.759 1.00 81.25 86 ILE A C 1
ATOM 712 O O . ILE A 1 86 ? 7.947 -7.486 5.075 1.00 81.25 86 ILE A O 1
ATOM 716 N N . TYR A 1 87 ? 9.508 -6.200 4.114 1.00 76.75 87 TYR A N 1
ATOM 717 C CA . TYR A 1 87 ? 8.577 -5.102 3.876 1.00 76.75 87 TYR A CA 1
ATOM 718 C C . TYR A 1 87 ? 7.454 -5.464 2.894 1.00 76.75 87 TYR A C 1
ATOM 720 O O . TYR A 1 87 ? 6.317 -5.039 3.073 1.00 76.75 87 TYR A O 1
ATOM 728 N N . LYS A 1 88 ? 7.729 -6.315 1.898 1.00 76.75 88 LYS A N 1
ATOM 729 C CA . LYS A 1 88 ? 6.736 -6.759 0.908 1.00 76.75 88 LYS A CA 1
ATOM 730 C C . LYS A 1 88 ? 5.645 -7.644 1.500 1.00 76.75 88 LYS A C 1
ATOM 732 O O . LYS A 1 88 ? 4.555 -7.679 0.939 1.00 76.75 88 LYS A O 1
ATOM 737 N N . THR A 1 89 ? 5.934 -8.379 2.573 1.00 73.12 89 THR A N 1
ATOM 738 C CA . THR A 1 89 ? 5.070 -9.490 3.003 1.00 73.12 89 THR A CA 1
ATOM 739 C C . THR A 1 89 ? 4.684 -9.416 4.474 1.00 73.12 89 THR A C 1
ATOM 741 O O . THR A 1 89 ? 3.564 -9.769 4.810 1.00 73.12 89 THR A O 1
ATOM 744 N N . ALA A 1 90 ? 5.561 -8.953 5.363 1.00 80.19 90 ALA A N 1
ATOM 745 C CA . ALA A 1 90 ? 5.311 -9.010 6.800 1.00 80.19 90 ALA A CA 1
ATOM 746 C C . ALA A 1 90 ? 4.286 -7.965 7.261 1.00 80.19 90 ALA A C 1
ATOM 748 O O . ALA A 1 90 ? 3.353 -8.313 7.980 1.00 80.19 90 ALA A O 1
ATOM 749 N N . TYR A 1 91 ? 4.428 -6.706 6.834 1.00 79.81 91 TYR A N 1
ATOM 750 C CA . TYR A 1 91 ? 3.648 -5.614 7.422 1.00 79.81 91 TYR A CA 1
ATOM 751 C C . TYR A 1 91 ? 2.169 -5.654 7.039 1.00 79.81 91 TYR A C 1
ATOM 753 O O . TYR A 1 91 ? 1.317 -5.769 7.912 1.00 79.81 91 TYR A O 1
ATOM 761 N N . HIS A 1 92 ? 1.842 -5.643 5.746 1.00 79.06 92 HIS A N 1
ATOM 762 C CA . HIS A 1 92 ? 0.435 -5.630 5.338 1.00 79.06 92 HIS A CA 1
ATOM 763 C C . HIS A 1 92 ? -0.253 -7.003 5.459 1.00 79.06 92 HIS A C 1
ATOM 765 O O . HIS A 1 92 ? -1.445 -7.051 5.752 1.00 79.06 92 HIS A O 1
ATOM 771 N N . SER A 1 93 ? 0.461 -8.119 5.241 1.00 81.62 93 SER A N 1
ATOM 772 C CA . SER A 1 93 ? -0.169 -9.452 5.218 1.00 81.62 93 SER A CA 1
ATOM 773 C C . SER A 1 93 ? -0.244 -10.136 6.579 1.00 81.62 93 SER A C 1
ATOM 775 O O . SER A 1 93 ? -1.077 -11.024 6.742 1.00 81.62 93 SER A O 1
ATOM 777 N N . PHE A 1 94 ? 0.620 -9.777 7.535 1.00 85.69 94 PHE A N 1
ATOM 778 C CA . PHE A 1 94 ? 0.678 -10.444 8.841 1.00 85.69 94 PHE A CA 1
ATOM 779 C C . PHE A 1 94 ? 0.558 -9.469 10.011 1.00 85.69 94 PHE A C 1
ATOM 781 O O . PHE A 1 94 ? -0.285 -9.683 10.873 1.00 85.69 94 PHE A O 1
ATOM 788 N N . TYR A 1 95 ? 1.352 -8.398 10.046 1.00 86.00 95 TYR A N 1
ATOM 789 C CA . TYR A 1 95 ? 1.342 -7.453 11.167 1.00 86.00 95 TYR A CA 1
ATOM 790 C C . TYR A 1 95 ? 0.017 -6.689 11.254 1.00 86.00 95 TYR A C 1
ATOM 792 O O . TYR A 1 95 ? -0.670 -6.791 12.262 1.00 86.00 95 TYR A O 1
ATOM 800 N N . LEU A 1 96 ? -0.386 -6.007 10.179 1.00 87.00 96 LEU A N 1
ATOM 801 C CA . LEU A 1 96 ? -1.623 -5.227 10.113 1.00 87.00 96 LEU A CA 1
ATOM 802 C C . LEU A 1 96 ? -2.865 -6.025 10.569 1.00 87.00 96 LEU A C 1
ATOM 804 O O . LEU A 1 96 ? -3.530 -5.570 11.498 1.00 87.00 96 LEU A O 1
ATOM 808 N N . PRO A 1 97 ? -3.195 -7.206 10.001 1.00 87.81 97 PRO A N 1
ATOM 809 C CA . PRO A 1 97 ? -4.393 -7.940 10.409 1.00 87.81 97 PRO A CA 1
ATOM 810 C C . PRO A 1 97 ? -4.333 -8.452 11.852 1.00 87.81 97 PRO A C 1
ATOM 812 O O . PRO A 1 97 ? -5.366 -8.485 12.512 1.00 87.81 97 PRO A O 1
ATOM 815 N N . VAL A 1 98 ? -3.156 -8.830 12.362 1.00 89.06 98 VAL A N 1
ATOM 816 C CA . VAL A 1 98 ? -3.013 -9.265 13.760 1.00 89.06 98 VAL A CA 1
ATOM 817 C C . VAL A 1 98 ? -3.194 -8.077 14.700 1.00 89.06 98 VAL A C 1
ATOM 819 O O . VAL A 1 98 ? -4.001 -8.151 15.621 1.00 89.06 98 VAL A O 1
ATOM 822 N N . THR A 1 99 ? -2.513 -6.961 14.448 1.00 86.75 99 THR A N 1
ATOM 823 C CA . THR A 1 99 ? -2.598 -5.766 15.294 1.00 86.75 99 THR A CA 1
ATOM 824 C C . THR A 1 99 ? -4.014 -5.181 15.299 1.00 86.75 99 THR A C 1
ATOM 826 O O . THR A 1 99 ? -4.499 -4.799 16.357 1.00 86.75 99 THR A O 1
ATOM 829 N N . LEU A 1 100 ? -4.736 -5.218 14.171 1.00 87.81 100 LEU A N 1
ATOM 830 C CA . LEU A 1 100 ? -6.149 -4.818 14.113 1.00 87.81 100 LEU A CA 1
ATOM 831 C C . LEU A 1 100 ? -7.063 -5.629 15.044 1.00 87.81 100 LEU A C 1
ATOM 833 O O . LEU A 1 100 ? -8.069 -5.094 15.484 1.00 87.81 100 LEU A O 1
ATOM 837 N N . THR A 1 101 ? -6.744 -6.895 15.338 1.00 85.88 101 THR A N 1
ATOM 838 C CA . THR A 1 101 ? -7.541 -7.723 16.271 1.00 85.88 101 THR A CA 1
ATOM 839 C C . THR A 1 101 ? -7.209 -7.500 17.745 1.00 85.88 101 THR A C 1
ATOM 841 O O . THR A 1 101 ? -7.934 -7.986 18.608 1.00 85.88 101 THR A O 1
ATOM 844 N N . VAL A 1 102 ? -6.092 -6.829 18.039 1.00 86.94 102 VAL A N 1
ATOM 845 C CA . VAL A 1 102 ? -5.666 -6.522 19.414 1.00 86.94 102 VAL A CA 1
ATOM 846 C C . VAL A 1 102 ? -6.393 -5.288 19.962 1.00 86.94 102 VAL A C 1
ATOM 848 O O . VAL A 1 102 ? -6.516 -5.162 21.181 1.00 86.94 102 VAL A O 1
ATOM 851 N N . TYR A 1 103 ? -6.867 -4.410 19.074 1.00 78.25 103 TYR A N 1
ATOM 852 C CA . TYR A 1 103 ? -7.715 -3.257 19.390 1.00 78.25 103 TYR A CA 1
ATOM 853 C C . TYR A 1 103 ? -9.187 -3.657 19.523 1.00 78.25 103 TYR A C 1
ATOM 855 O O . TYR A 1 103 ? -9.843 -3.122 20.446 1.00 78.25 103 TYR A O 1
#

pLDDT: mean 87.66, std 5.63, range [73.12, 96.25]

Organism: NCBI:txid1076256